Protein AF-A0AB39W8R9-F1 (afdb_monomer_lite)

Sequence (63 aa):
MKNKSEKIKETWEVQKAKLKEKFAGLTDTDFLFLEGKENEMIEKLKLKLGKTEVEIYQILNSI

Structure (mmCIF, N/CA/C/O backbone):
data_AF-A0AB39W8R9-F1
#
_entry.id   AF-A0AB39W8R9-F1
#
loop_
_atom_site.group_PDB
_atom_site.id
_atom_site.type_symbol
_atom_site.label_atom_id
_atom_site.label_alt_id
_atom_site.label_comp_id
_atom_site.label_asym_id
_atom_site.label_entity_id
_atom_site.label_seq_id
_atom_site.pdbx_PDB_ins_code
_atom_site.Cartn_x
_atom_site.Cartn_y
_atom_site.Cartn_z
_atom_site.occupancy
_atom_site.B_iso_or_equiv
_atom_site.auth_seq_id
_atom_site.auth_comp_id
_atom_site.auth_asym_id
_atom_site.auth_atom_id
_atom_site.pdbx_PDB_model_num
ATOM 1 N N . MET A 1 1 ? 32.231 -10.275 11.161 1.00 39.09 1 MET A N 1
ATOM 2 C CA . MET A 1 1 ? 31.911 -8.851 10.913 1.00 39.09 1 MET A CA 1
ATOM 3 C C . MET A 1 1 ? 30.393 -8.731 10.871 1.00 39.09 1 MET A C 1
ATOM 5 O O . MET A 1 1 ? 29.779 -9.429 10.078 1.00 39.09 1 MET A O 1
ATOM 9 N N . LYS A 1 2 ? 29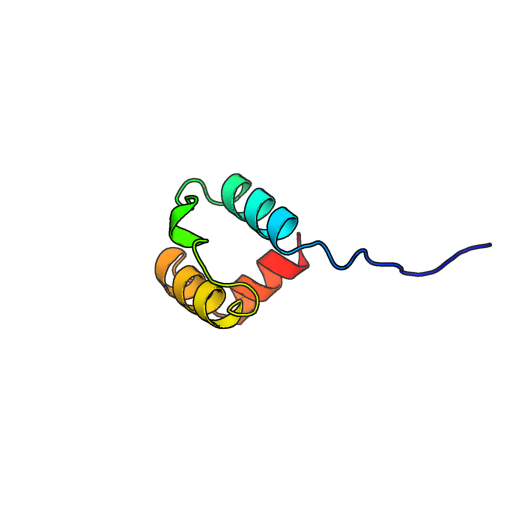.773 -7.980 11.791 1.00 41.75 2 LYS A N 1
ATOM 10 C CA . LYS A 1 2 ? 28.316 -7.755 11.799 1.00 41.75 2 LYS A CA 1
ATOM 11 C C . LYS A 1 2 ? 28.030 -6.504 10.967 1.00 41.75 2 LYS A C 1
ATOM 13 O O . LYS A 1 2 ? 28.116 -5.401 11.499 1.00 41.75 2 LYS A O 1
ATOM 18 N N . ASN A 1 3 ? 27.722 -6.677 9.682 1.00 38.69 3 ASN A N 1
ATOM 19 C CA . ASN A 1 3 ? 27.254 -5.570 8.851 1.00 38.69 3 ASN A CA 1
ATOM 20 C C . ASN A 1 3 ? 25.770 -5.343 9.144 1.00 38.69 3 ASN A C 1
ATOM 22 O O . ASN A 1 3 ? 24.893 -6.142 8.830 1.00 38.69 3 ASN A O 1
ATOM 26 N N . LYS A 1 4 ? 25.557 -4.267 9.888 1.00 40.00 4 LYS A N 1
ATOM 27 C CA . LYS A 1 4 ? 24.302 -3.748 10.399 1.00 40.00 4 LYS A CA 1
ATOM 28 C C . LYS A 1 4 ? 23.559 -3.060 9.248 1.00 40.00 4 LYS A C 1
ATOM 30 O O . LYS A 1 4 ? 24.011 -2.031 8.765 1.00 40.00 4 LYS A O 1
ATOM 35 N N . SER A 1 5 ? 22.404 -3.614 8.884 1.00 41.56 5 SER A N 1
ATOM 36 C CA . SER A 1 5 ? 21.279 -2.870 8.304 1.00 41.56 5 SER A CA 1
ATOM 37 C C . SER A 1 5 ? 21.431 -2.319 6.883 1.00 41.56 5 SER A C 1
ATOM 39 O O . SER A 1 5 ? 21.034 -1.186 6.626 1.00 41.56 5 SER A O 1
ATOM 41 N N . GLU A 1 6 ? 21.829 -3.140 5.919 1.00 42.66 6 GLU A N 1
ATOM 42 C CA . GLU A 1 6 ? 21.245 -2.988 4.582 1.00 42.66 6 GLU A CA 1
ATOM 43 C C . GLU A 1 6 ? 19.838 -3.588 4.646 1.00 42.66 6 GLU A C 1
ATOM 45 O O . GLU A 1 6 ? 19.584 -4.706 4.207 1.00 42.66 6 GLU A O 1
ATOM 50 N N . LYS A 1 7 ? 18.905 -2.860 5.282 1.00 45.50 7 LYS A N 1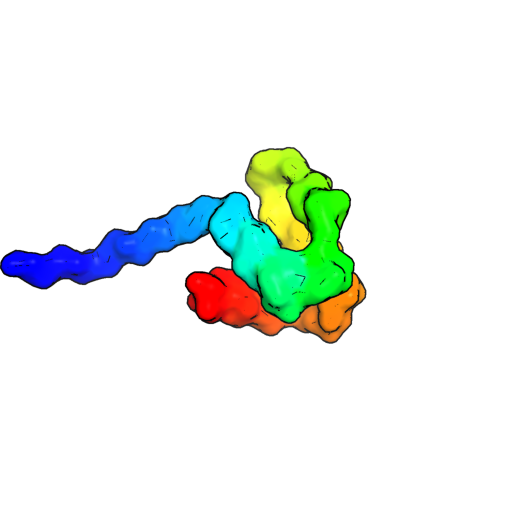
ATOM 51 C CA . LYS A 1 7 ? 17.490 -3.015 4.945 1.00 45.50 7 LYS A CA 1
ATOM 52 C C . LYS A 1 7 ? 17.461 -2.736 3.454 1.00 45.50 7 LYS A C 1
ATOM 54 O O . LYS A 1 7 ? 17.568 -1.575 3.063 1.00 45.50 7 LYS A O 1
ATOM 59 N N . ILE A 1 8 ? 17.425 -3.795 2.649 1.00 45.19 8 ILE A N 1
ATOM 60 C CA . ILE A 1 8 ? 17.031 -3.730 1.249 1.00 45.19 8 ILE A CA 1
ATOM 61 C C . ILE A 1 8 ? 15.850 -2.766 1.269 1.00 45.19 8 ILE A C 1
ATOM 63 O O . ILE A 1 8 ? 14.867 -3.036 1.960 1.00 45.19 8 ILE A O 1
ATOM 67 N N . LYS A 1 9 ? 16.002 -1.577 0.672 1.00 49.66 9 LYS A N 1
ATOM 68 C CA . LYS A 1 9 ? 14.845 -0.747 0.347 1.00 49.66 9 LYS A CA 1
ATOM 69 C C . LYS A 1 9 ? 14.012 -1.675 -0.518 1.00 49.66 9 LYS A C 1
ATOM 71 O O . LYS A 1 9 ? 14.370 -1.868 -1.677 1.00 49.66 9 LYS A O 1
ATOM 76 N N . GLU A 1 10 ? 13.056 -2.381 0.082 1.00 59.28 10 GLU A N 1
ATOM 77 C CA . GLU A 1 10 ? 12.230 -3.313 -0.663 1.00 59.28 10 GLU A CA 1
ATOM 78 C C . GLU A 1 10 ? 11.657 -2.511 -1.811 1.00 59.28 10 GLU A C 1
ATOM 80 O O . GLU A 1 10 ? 11.122 -1.417 -1.617 1.00 59.28 10 GLU A O 1
ATOM 85 N N . THR A 1 11 ? 11.905 -2.994 -3.023 1.00 74.94 11 THR A N 1
ATOM 86 C CA . THR A 1 11 ? 11.415 -2.301 -4.197 1.00 74.94 11 THR A CA 1
ATOM 87 C C . THR A 1 11 ? 9.899 -2.272 -4.100 1.00 74.94 11 THR A C 1
ATOM 89 O O . THR A 1 11 ? 9.265 -3.187 -3.570 1.00 74.94 11 THR A O 1
ATOM 92 N N . TRP A 1 12 ? 9.306 -1.203 -4.606 1.00 77.06 12 TRP A N 1
ATOM 93 C CA . TRP A 1 12 ? 7.864 -1.006 -4.574 1.00 77.06 12 TRP A CA 1
ATOM 94 C C . TRP A 1 12 ? 7.077 -2.199 -5.144 1.00 77.06 12 TRP A C 1
ATOM 96 O O . TRP A 1 12 ? 6.000 -2.533 -4.657 1.00 77.06 12 TRP A O 1
ATOM 106 N N . GLU A 1 13 ? 7.665 -2.914 -6.106 1.00 78.75 13 GLU A N 1
ATOM 107 C CA . GLU A 1 13 ? 7.137 -4.168 -6.654 1.00 78.75 13 GLU A CA 1
ATOM 108 C C . GLU A 1 13 ? 6.982 -5.281 -5.605 1.00 78.75 13 GLU A C 1
ATOM 110 O O . GLU A 1 13 ? 5.980 -5.998 -5.604 1.00 78.75 13 GLU A O 1
ATOM 115 N N . VAL A 1 14 ? 7.925 -5.404 -4.664 1.00 82.25 14 VAL A N 1
ATOM 116 C CA . VAL A 1 14 ? 7.824 -6.359 -3.550 1.00 82.25 14 VAL A CA 1
ATOM 117 C C . VAL A 1 14 ? 6.707 -5.939 -2.599 1.00 82.25 14 VAL A C 1
ATOM 119 O O . VAL A 1 14 ? 5.867 -6.764 -2.239 1.00 82.25 14 VAL A O 1
ATOM 122 N N . GLN A 1 15 ? 6.633 -4.652 -2.248 1.00 82.31 15 GLN A N 1
ATOM 123 C CA . GLN A 1 15 ? 5.579 -4.142 -1.365 1.00 82.31 15 GLN A CA 1
ATOM 124 C C . GLN A 1 15 ? 4.186 -4.337 -1.979 1.00 82.31 15 GLN A C 1
ATOM 126 O O . GLN A 1 15 ? 3.261 -4.792 -1.304 1.00 82.31 15 GLN A O 1
ATOM 131 N N . LYS A 1 16 ? 4.053 -4.095 -3.286 1.00 82.62 16 LYS A N 1
ATOM 132 C CA . LYS A 1 16 ? 2.846 -4.360 -4.073 1.00 82.62 16 LYS A CA 1
ATOM 133 C C . LYS A 1 16 ? 2.449 -5.836 -4.042 1.00 82.62 16 LYS A C 1
ATOM 135 O O . LYS A 1 16 ? 1.278 -6.140 -3.812 1.00 82.62 16 LYS A O 1
ATOM 140 N N . ALA A 1 17 ? 3.392 -6.755 -4.256 1.00 84.81 17 ALA A N 1
ATOM 141 C CA . ALA A 1 17 ? 3.114 -8.189 -4.209 1.00 84.81 17 ALA A CA 1
ATOM 142 C C . ALA A 1 17 ? 2.582 -8.621 -2.831 1.00 84.81 17 ALA A C 1
ATOM 144 O O . ALA A 1 17 ? 1.534 -9.265 -2.756 1.00 84.81 17 ALA A O 1
ATOM 145 N N . LYS A 1 18 ? 3.230 -8.183 -1.740 1.00 85.88 18 LYS A N 1
ATOM 146 C CA . LYS A 1 18 ? 2.786 -8.507 -0.373 1.00 85.88 18 LYS A CA 1
ATOM 147 C C . LYS A 1 18 ? 1.439 -7.863 -0.021 1.00 85.88 18 LYS A C 1
ATOM 149 O O . LYS A 1 18 ? 0.625 -8.467 0.675 1.00 85.88 18 LYS A O 1
ATOM 154 N N . LEU A 1 19 ? 1.152 -6.658 -0.524 1.00 88.06 19 LEU A N 1
ATOM 155 C CA . LEU A 1 19 ? -0.163 -6.033 -0.360 1.00 88.06 19 LEU A CA 1
ATOM 156 C C . LEU A 1 19 ? -1.277 -6.847 -1.031 1.00 88.06 19 LEU A C 1
ATOM 158 O O . LEU A 1 19 ? -2.334 -7.016 -0.429 1.00 88.06 19 LEU A O 1
ATOM 162 N N . LYS A 1 20 ? -1.053 -7.384 -2.237 1.00 87.31 20 LYS A N 1
ATOM 163 C CA . LYS A 1 20 ? -2.033 -8.260 -2.906 1.00 87.31 20 LYS A CA 1
ATOM 164 C C . LYS A 1 20 ? -2.262 -9.565 -2.155 1.00 87.31 20 LYS A C 1
ATOM 166 O O . LYS A 1 20 ? -3.397 -10.018 -2.067 1.00 87.31 20 LYS A O 1
ATOM 171 N N . GLU A 1 21 ? -1.202 -10.149 -1.599 1.00 88.25 21 GLU A N 1
ATOM 172 C CA . GLU A 1 21 ? -1.310 -11.347 -0.764 1.00 88.25 21 GLU A CA 1
ATOM 173 C C . GLU A 1 21 ? -2.158 -11.074 0.488 1.00 88.25 21 GLU A C 1
ATOM 175 O O . GLU A 1 21 ? -3.040 -11.856 0.838 1.00 88.25 21 GLU A O 1
ATOM 180 N N . LYS A 1 22 ? -1.939 -9.923 1.136 1.00 87.75 22 LYS A N 1
ATOM 181 C CA . LYS A 1 22 ? -2.638 -9.540 2.370 1.00 87.75 22 LYS A CA 1
ATOM 182 C C . LYS A 1 22 ? -4.080 -9.082 2.142 1.00 87.75 22 LYS A C 1
ATOM 184 O O . LYS A 1 22 ? -4.925 -9.263 3.017 1.00 87.75 22 LYS A O 1
ATOM 189 N N . PHE A 1 23 ? -4.366 -8.466 0.998 1.00 88.50 23 PHE A N 1
ATOM 190 C CA . PHE A 1 23 ? -5.670 -7.898 0.680 1.00 88.50 23 PHE A CA 1
ATOM 191 C C . PHE A 1 23 ? -6.180 -8.457 -0.648 1.00 88.50 23 PHE A C 1
ATOM 193 O O . PHE A 1 23 ? -5.913 -7.898 -1.708 1.00 88.50 23 PHE A O 1
ATOM 200 N N . ALA A 1 24 ? -7.008 -9.502 -0.578 1.00 85.38 24 ALA A N 1
ATOM 201 C CA . ALA A 1 24 ? -7.599 -10.158 -1.752 1.00 85.38 24 ALA A CA 1
ATOM 202 C C . ALA A 1 24 ? -8.433 -9.223 -2.658 1.00 85.38 24 ALA A C 1
ATOM 204 O O . ALA A 1 24 ? -8.715 -9.558 -3.804 1.00 85.38 24 ALA A O 1
ATOM 205 N N . GLY A 1 25 ? -8.836 -8.048 -2.157 1.00 83.56 25 GLY A N 1
ATOM 206 C CA . GLY A 1 25 ? -9.522 -7.015 -2.938 1.00 83.56 25 GLY A CA 1
ATOM 207 C C . GLY A 1 25 ? -8.594 -6.089 -3.737 1.00 83.56 25 GLY A C 1
ATOM 208 O O . GLY A 1 25 ? -9.095 -5.256 -4.494 1.00 83.56 25 GLY A O 1
ATOM 209 N N . LEU A 1 26 ? -7.271 -6.187 -3.561 1.00 88.00 26 LEU A N 1
ATOM 210 C CA . LEU A 1 26 ? -6.291 -5.421 -4.327 1.00 88.00 26 LEU A CA 1
ATOM 211 C C . LEU A 1 26 ? -5.904 -6.171 -5.599 1.00 88.00 26 LEU A C 1
ATOM 213 O O . LEU A 1 26 ? -5.595 -7.358 -5.599 1.00 88.00 26 LEU A O 1
ATOM 217 N N . THR A 1 27 ? -5.894 -5.436 -6.696 1.00 84.00 27 THR A N 1
ATOM 218 C CA . THR A 1 27 ? -5.651 -5.925 -8.049 1.00 84.00 27 THR A CA 1
ATOM 219 C C . THR A 1 27 ? -4.553 -5.099 -8.703 1.00 84.00 27 THR A C 1
ATOM 221 O O . THR A 1 27 ? -4.171 -4.039 -8.212 1.00 84.00 27 THR A O 1
ATOM 224 N N . ASP A 1 28 ? -4.023 -5.561 -9.833 1.00 80.31 28 ASP A N 1
ATOM 225 C CA . ASP A 1 28 ? -3.001 -4.821 -10.579 1.00 80.31 28 ASP A CA 1
ATOM 226 C C . ASP A 1 28 ? -3.407 -3.398 -10.964 1.00 80.31 28 ASP A C 1
ATOM 228 O O . ASP A 1 28 ? -2.559 -2.505 -10.985 1.00 80.31 28 ASP A O 1
ATOM 232 N N . THR A 1 29 ? -4.696 -3.167 -11.209 1.00 80.31 29 THR A N 1
ATOM 233 C CA . THR A 1 29 ? -5.235 -1.850 -11.568 1.00 80.31 29 THR A CA 1
ATOM 234 C C . THR A 1 29 ? -5.201 -0.862 -10.410 1.00 80.31 29 THR A C 1
ATOM 236 O O . THR A 1 29 ? -5.033 0.337 -10.636 1.00 80.31 29 THR A O 1
ATOM 239 N N . ASP A 1 30 ? -5.254 -1.348 -9.168 1.00 79.38 30 ASP A N 1
ATOM 240 C CA . ASP A 1 30 ? -5.090 -0.508 -7.979 1.00 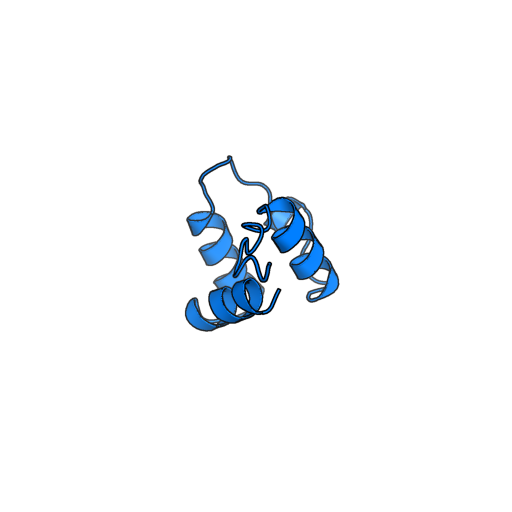79.38 30 ASP A CA 1
ATOM 241 C C . ASP A 1 30 ? -3.667 0.013 -7.827 1.00 79.38 30 ASP A C 1
ATOM 243 O O . ASP A 1 30 ? -3.450 0.952 -7.072 1.00 79.38 30 ASP A O 1
ATOM 247 N N . PHE A 1 31 ? -2.722 -0.577 -8.559 1.00 77.69 31 PHE A N 1
ATOM 248 C CA . PHE A 1 31 ? -1.300 -0.280 -8.513 1.00 77.69 31 PHE A CA 1
ATOM 249 C C . PHE A 1 31 ? -0.743 0.224 -9.852 1.00 77.69 31 PHE A C 1
ATOM 251 O O . PHE A 1 31 ? 0.473 0.249 -10.045 1.00 77.69 31 PHE A O 1
ATOM 258 N N . LEU A 1 32 ? -1.620 0.590 -10.787 1.00 76.44 32 LEU A N 1
ATOM 259 C CA . LEU A 1 32 ? -1.258 1.197 -12.063 1.00 76.44 32 LEU A CA 1
ATOM 260 C C . LEU A 1 32 ? -0.964 2.685 -11.833 1.00 76.44 32 LEU A C 1
ATOM 262 O O . LEU A 1 32 ? -1.864 3.526 -11.849 1.00 76.44 32 LEU A O 1
ATOM 266 N N . PHE A 1 33 ? 0.307 2.993 -11.584 1.00 73.62 33 PHE A N 1
ATOM 267 C CA . PHE A 1 33 ? 0.813 4.356 -11.442 1.00 73.62 33 PHE A CA 1
ATOM 268 C C . PHE A 1 33 ? 2.123 4.511 -12.202 1.00 73.62 33 PHE A C 1
ATOM 270 O O . PHE A 1 33 ? 2.841 3.538 -12.423 1.00 73.62 33 PHE A O 1
ATOM 277 N N . LEU A 1 34 ? 2.426 5.746 -12.598 1.00 70.12 34 LEU A N 1
ATOM 278 C CA . LEU A 1 34 ? 3.753 6.073 -13.108 1.00 70.12 34 LEU A CA 1
ATOM 279 C C . LEU A 1 34 ? 4.766 5.967 -11.960 1.00 70.12 34 LEU A C 1
ATOM 281 O O . LEU A 1 34 ? 4.436 6.262 -10.810 1.00 70.12 34 LEU A O 1
ATOM 285 N N . GLU A 1 35 ? 5.988 5.550 -12.276 1.00 69.75 35 GLU A N 1
ATOM 286 C CA . GLU A 1 35 ? 7.101 5.541 -11.325 1.00 69.75 35 GLU A CA 1
ATOM 287 C C . GLU A 1 35 ? 7.258 6.931 -10.672 1.00 69.75 35 GLU A C 1
ATOM 289 O O . GLU A 1 35 ? 7.140 7.956 -11.347 1.00 69.75 35 GLU A O 1
ATOM 294 N N . GLY A 1 36 ? 7.447 6.972 -9.347 1.00 73.00 36 GLY A N 1
ATOM 295 C CA . GLY A 1 36 ? 7.492 8.215 -8.562 1.00 73.00 36 GLY A CA 1
ATOM 296 C C . GLY A 1 36 ? 6.130 8.801 -8.155 1.00 73.00 36 GLY A C 1
ATOM 297 O O . GLY A 1 36 ? 6.073 9.909 -7.621 1.00 73.00 36 GLY A O 1
ATOM 298 N N . LYS A 1 37 ? 5.016 8.095 -8.407 1.00 81.56 37 LYS A N 1
ATOM 299 C CA . LYS A 1 37 ? 3.668 8.465 -7.930 1.00 81.56 37 LYS A CA 1
ATOM 300 C C . LYS A 1 37 ? 3.209 7.648 -6.717 1.00 81.56 37 LYS A C 1
ATOM 302 O O . LYS A 1 37 ? 2.027 7.315 -6.605 1.00 81.56 37 LYS A O 1
ATOM 307 N N . GLU A 1 38 ? 4.109 7.327 -5.786 1.00 77.62 38 GLU A N 1
ATOM 308 C CA . GLU A 1 38 ? 3.756 6.529 -4.601 1.00 77.62 38 GLU A CA 1
ATOM 309 C C . GLU A 1 38 ? 2.648 7.188 -3.762 1.00 77.62 38 GLU A C 1
ATOM 311 O O . GLU A 1 38 ? 1.749 6.502 -3.276 1.00 77.62 38 GLU A O 1
ATOM 316 N N . ASN A 1 39 ? 2.634 8.522 -3.676 1.00 84.25 39 ASN A N 1
ATOM 317 C CA . ASN A 1 39 ? 1.596 9.265 -2.952 1.00 84.25 39 ASN A CA 1
ATOM 318 C C . ASN A 1 39 ? 0.188 9.034 -3.527 1.00 84.25 39 ASN A C 1
ATOM 320 O O . ASN A 1 39 ? -0.766 8.865 -2.770 1.00 84.25 39 ASN A O 1
ATOM 324 N N . GLU A 1 40 ? 0.039 8.967 -4.855 1.00 86.06 40 GLU A N 1
ATOM 325 C CA . GLU A 1 40 ? -1.264 8.694 -5.484 1.00 86.06 40 GLU A CA 1
ATOM 326 C C . GLU A 1 40 ? -1.750 7.272 -5.174 1.00 86.06 40 GLU A C 1
ATOM 328 O O . GLU A 1 40 ? -2.952 7.048 -5.008 1.00 86.06 40 GLU A O 1
ATOM 333 N N . MET A 1 41 ? -0.826 6.311 -5.049 1.00 83.19 41 MET A N 1
ATOM 334 C CA . MET A 1 41 ? -1.171 4.968 -4.586 1.00 83.19 41 MET A CA 1
ATOM 335 C C . MET A 1 41 ? -1.663 4.988 -3.150 1.00 83.19 41 MET A C 1
ATOM 337 O O . MET A 1 41 ? -2.698 4.385 -2.869 1.00 83.19 41 MET A O 1
ATOM 341 N N . ILE A 1 42 ? -0.945 5.657 -2.249 1.00 87.56 42 ILE A N 1
ATOM 342 C CA . ILE A 1 42 ? -1.333 5.704 -0.839 1.00 87.56 42 ILE A CA 1
ATOM 343 C C . ILE A 1 42 ? -2.730 6.311 -0.687 1.00 87.56 42 ILE A C 1
ATOM 345 O O . ILE A 1 42 ? -3.551 5.742 0.033 1.00 87.56 42 ILE A O 1
ATOM 349 N N . GLU A 1 43 ? -3.064 7.362 -1.439 1.00 89.81 43 GLU A N 1
ATOM 350 C CA . GLU A 1 43 ? -4.425 7.912 -1.453 1.00 89.81 43 GLU A CA 1
ATOM 351 C C . GLU A 1 43 ? -5.477 6.904 -1.938 1.00 89.81 43 GLU A C 1
ATOM 353 O O . GLU A 1 43 ? -6.521 6.746 -1.297 1.00 89.81 43 GLU A O 1
ATOM 358 N N . LYS A 1 44 ? -5.209 6.145 -3.010 1.00 88.00 44 LYS A N 1
ATOM 359 C CA . LYS A 1 44 ? -6.140 5.089 -3.448 1.00 88.00 44 LYS A CA 1
ATOM 360 C C . LYS A 1 44 ? -6.273 3.964 -2.422 1.00 88.00 44 LYS A C 1
ATOM 362 O O . LYS A 1 44 ? -7.382 3.481 -2.198 1.00 88.00 44 LYS A O 1
ATOM 367 N N . LEU A 1 45 ? -5.177 3.550 -1.785 1.00 89.12 45 LEU A N 1
ATOM 368 C CA . LEU A 1 45 ? -5.182 2.494 -0.771 1.00 89.12 45 LEU A CA 1
ATOM 369 C C . LEU A 1 45 ? -5.961 2.912 0.478 1.00 89.12 45 LEU A C 1
ATOM 371 O O . LEU A 1 45 ? -6.729 2.103 0.996 1.00 89.12 45 LEU A O 1
ATOM 375 N N . LYS A 1 46 ? -5.831 4.170 0.921 1.00 91.75 46 LYS A N 1
ATOM 376 C CA . LYS A 1 46 ? -6.628 4.732 2.025 1.00 91.75 46 LYS A CA 1
ATOM 377 C C . LYS A 1 46 ? -8.122 4.582 1.753 1.00 91.75 46 LYS A C 1
ATOM 379 O O . LYS A 1 46 ? -8.848 4.037 2.584 1.00 91.75 46 LYS A O 1
ATOM 384 N N . LEU A 1 47 ? -8.565 4.995 0.563 1.00 90.38 47 LEU A N 1
ATOM 385 C CA . LEU A 1 47 ? -9.969 4.915 0.153 1.00 90.38 47 LEU A CA 1
ATOM 386 C C . LEU A 1 47 ? -10.445 3.467 -0.009 1.00 90.38 47 LEU A C 1
ATOM 388 O O . LEU A 1 47 ? -11.517 3.116 0.475 1.00 90.38 47 LEU A O 1
ATOM 392 N N . LYS A 1 48 ? -9.649 2.612 -0.659 1.00 89.94 48 LYS A N 1
ATOM 393 C CA . LYS A 1 48 ? -10.046 1.235 -0.978 1.00 89.94 48 LYS A CA 1
ATOM 394 C C . LYS A 1 48 ? -10.061 0.312 0.237 1.00 89.94 48 LYS A C 1
ATOM 396 O O . LYS A 1 48 ? -10.923 -0.556 0.334 1.00 89.94 48 LYS A O 1
ATOM 401 N N . LEU A 1 49 ? -9.107 0.483 1.151 1.00 90.56 49 LEU A N 1
ATOM 402 C CA . LEU A 1 49 ? -8.996 -0.329 2.363 1.00 90.56 49 LEU A CA 1
ATOM 403 C C . LEU A 1 49 ? -9.746 0.280 3.555 1.00 90.56 49 LEU A C 1
ATOM 405 O O . LEU A 1 49 ? -9.835 -0.370 4.595 1.00 90.56 49 LEU A O 1
ATOM 409 N N . GLY A 1 50 ? -10.261 1.510 3.427 1.00 93.50 50 GLY A N 1
ATOM 410 C CA . GLY A 1 50 ? -10.895 2.241 4.526 1.00 93.50 50 GLY A CA 1
ATOM 411 C C . GLY A 1 50 ? -9.923 2.522 5.672 1.00 93.50 50 GLY A C 1
ATOM 412 O O . GLY A 1 50 ? -10.291 2.396 6.838 1.00 93.50 50 GLY A O 1
ATOM 413 N N . LYS A 1 51 ? -8.664 2.829 5.341 1.00 93.38 51 LYS A N 1
ATOM 414 C CA . LYS A 1 51 ? -7.559 2.974 6.296 1.00 93.38 51 LYS A CA 1
ATOM 415 C C . LYS A 1 51 ? -6.977 4.371 6.291 1.00 93.38 51 LYS A C 1
ATOM 417 O O . LYS A 1 51 ? -6.955 5.056 5.271 1.00 93.38 51 LYS A O 1
ATOM 422 N N . THR A 1 52 ? -6.465 4.777 7.442 1.00 95.19 52 THR A N 1
ATOM 423 C CA . THR A 1 52 ? -5.693 6.009 7.572 1.00 95.19 52 THR A CA 1
ATOM 424 C C . THR A 1 52 ? -4.335 5.870 6.892 1.00 95.19 52 THR A C 1
ATOM 426 O O . THR A 1 52 ? -3.800 4.775 6.722 1.00 95.19 52 THR A O 1
ATOM 429 N N . GLU A 1 53 ? -3.740 7.004 6.540 1.00 90.31 53 GLU A N 1
ATOM 430 C CA . GLU A 1 53 ? -2.395 7.048 5.969 1.00 90.31 53 GLU A CA 1
ATOM 431 C C . GLU A 1 53 ? -1.353 6.375 6.880 1.00 90.31 53 GLU A C 1
ATOM 433 O O . GLU A 1 53 ? -0.523 5.596 6.414 1.00 90.31 53 GLU A O 1
ATOM 438 N N . VAL A 1 54 ? -1.459 6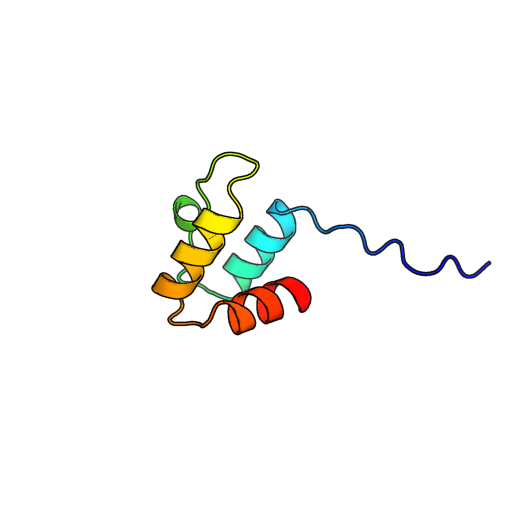.590 8.197 1.00 92.75 54 VAL A N 1
ATOM 439 C CA . VAL A 1 54 ? -0.589 5.958 9.201 1.00 92.75 54 VAL A CA 1
ATOM 440 C C . VAL A 1 54 ? -0.697 4.436 9.152 1.00 92.75 54 VAL A C 1
ATOM 442 O O . VAL A 1 54 ? 0.326 3.755 9.161 1.00 92.75 54 VAL A O 1
ATOM 445 N N . GLU A 1 55 ? -1.909 3.886 9.060 1.00 92.31 55 GLU A N 1
ATOM 446 C CA . GLU A 1 55 ? -2.100 2.438 8.945 1.00 92.31 55 GLU A CA 1
ATOM 447 C C . GLU A 1 55 ? -1.526 1.882 7.638 1.00 92.31 55 GLU A C 1
ATOM 449 O O . GLU A 1 55 ? -0.935 0.802 7.650 1.00 92.31 55 GLU 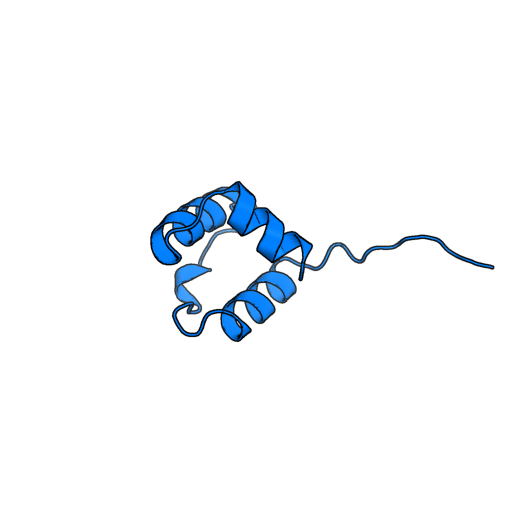A O 1
ATOM 454 N N . ILE A 1 56 ? -1.658 2.605 6.518 1.00 90.31 56 ILE A N 1
ATOM 455 C CA . ILE A 1 56 ? -1.047 2.201 5.243 1.00 90.31 56 ILE A CA 1
ATOM 456 C C . ILE A 1 56 ? 0.477 2.137 5.381 1.00 90.31 56 ILE A C 1
ATOM 458 O O . ILE A 1 56 ? 1.076 1.116 5.040 1.00 90.31 56 ILE A O 1
ATOM 462 N N . TYR A 1 57 ? 1.111 3.161 5.955 1.00 87.81 57 TYR A N 1
ATOM 463 C CA . TYR A 1 57 ? 2.554 3.134 6.204 1.00 87.81 57 TYR A CA 1
ATOM 464 C C . TYR A 1 57 ? 2.964 2.038 7.186 1.00 87.81 57 TYR A C 1
ATOM 466 O O . TYR A 1 57 ? 4.005 1.417 6.999 1.00 87.81 57 TYR A O 1
ATOM 474 N N . GLN A 1 58 ? 2.171 1.760 8.220 1.00 89.88 58 GLN A N 1
ATOM 475 C CA . GLN A 1 58 ? 2.436 0.642 9.129 1.00 89.88 58 GLN A CA 1
ATOM 476 C C . GLN A 1 58 ? 2.386 -0.702 8.402 1.00 89.88 58 GLN A C 1
ATOM 478 O O . GLN A 1 58 ? 3.241 -1.548 8.644 1.00 89.88 58 GLN A O 1
ATOM 483 N N . ILE A 1 59 ? 1.431 -0.893 7.489 1.00 87.12 59 ILE A N 1
ATOM 484 C CA . ILE A 1 59 ? 1.357 -2.091 6.649 1.00 87.12 59 ILE A CA 1
ATOM 485 C C . ILE A 1 59 ? 2.605 -2.199 5.767 1.00 87.12 59 ILE A C 1
ATOM 487 O O . ILE A 1 59 ? 3.225 -3.256 5.757 1.00 87.12 59 ILE A O 1
ATOM 491 N N . LEU A 1 60 ? 2.990 -1.116 5.084 1.00 83.62 60 LEU A N 1
ATOM 492 C CA . LEU A 1 60 ? 4.164 -1.063 4.204 1.00 83.62 60 LEU A CA 1
ATOM 493 C C . LEU A 1 60 ? 5.495 -1.243 4.950 1.00 83.62 60 LEU A C 1
ATOM 495 O O . LEU A 1 60 ? 6.427 -1.807 4.391 1.00 83.62 60 LEU A O 1
ATOM 499 N N . ASN A 1 61 ? 5.585 -0.776 6.198 1.00 83.62 61 ASN A N 1
ATOM 500 C CA . ASN A 1 61 ? 6.767 -0.913 7.059 1.00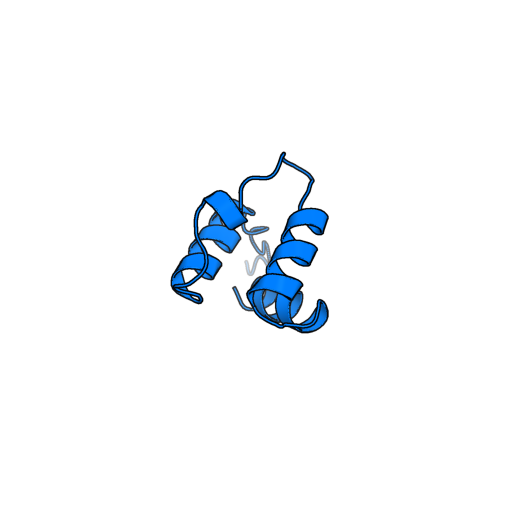 83.62 61 ASN A CA 1
ATOM 501 C C . ASN A 1 61 ? 6.836 -2.262 7.792 1.00 83.62 61 ASN A C 1
ATOM 503 O O . ASN A 1 61 ? 7.892 -2.624 8.309 1.00 83.62 61 ASN A O 1
ATOM 507 N N . SER A 1 62 ? 5.699 -2.950 7.916 1.00 76.75 62 SER A N 1
ATOM 508 C CA . SER A 1 62 ? 5.585 -4.299 8.486 1.00 76.75 62 SER A CA 1
ATOM 509 C C . SER A 1 62 ? 5.789 -5.397 7.437 1.00 76.75 62 SER A C 1
ATOM 511 O O . SER A 1 62 ? 5.771 -6.578 7.790 1.00 76.75 62 SER A O 1
ATOM 513 N N . ILE A 1 63 ? 5.899 -4.999 6.174 1.00 68.44 63 ILE A N 1
ATOM 514 C CA . ILE A 1 63 ? 6.237 -5.815 5.013 1.00 68.44 63 ILE A CA 1
ATOM 515 C C . ILE A 1 63 ? 7.759 -5.890 4.920 1.00 68.44 63 ILE A C 1
ATOM 517 O O . ILE A 1 63 ? 8.232 -7.033 4.721 1.00 68.44 63 ILE A O 1
#

Foldseek 3Di:
DDPPDPPVPPPVVNLLVVVCVVDVPDDVVLVPDDPPVVVVSLVSCCVSVVHDSVVVVVSSVVD

Organism: NCBI:txid3234139

pLDDT: mean 77.91, std 15.93, range [38.69, 95.19]

InterPro domains:
  IPR036629 YjbJ superfamily [G3DSA:1.10.1470.10] (4-63)
  IPR036629 YjbJ superfamily [SSF69047] (5-55)

Radius of gyration: 13.05 Å; chains: 1; bounding box: 43×21×25 Å

Secondary structure (DSSP, 8-state):
-----------HHHHHHHHHHH-TT--GGGG---TT-HHHHHHHHHHHHT--HHHHHHHHH--